Protein AF-A0A2V8Q261-F1 (afdb_monomer_lite)

Foldseek 3Di:
DDDDDDDPPPPDDPDPPDPPVVVVVVVVVVVVCLVVVLVCQLVVDPDPVRSVVSVVVNCVVVLVVQLCVQQVVPDDPAADPCWDDDPSHTDNDDHDPPPD

Sequence (100 aa):
MATSSKKVVKKARPRKSRIDLAQYARLRTILDSLDIGALRYYLDARSAAEREQRFEKLKSALLPIIREIWNGGEGLADCPEGYIDCGGVCVPYQCVGSEF

Secondary structure (DSSP, 8-state):
-----------PPPP-PPP-HHHHHHHHHHHHHHHHHHHHHHHT-SSHHHHHHHHHHHHHHHHHHHHHHHHTTT--SSPPTT-EESSS-EESSPPTT---

Radius of gyration: 23.75 Å; chains: 1; bounding box: 55×30×78 Å

pLDDT: mean 82.17, std 18.52, range [37.44, 98.44]

Structure (mmCIF, N/CA/C/O backbone):
data_AF-A0A2V8Q261-F1
#
_entry.id   AF-A0A2V8Q261-F1
#
loop_
_atom_site.group_PDB
_atom_site.id
_atom_site.type_symbol
_atom_site.label_atom_id
_atom_site.label_alt_id
_atom_site.label_comp_id
_atom_site.label_asym_id
_atom_site.label_entity_id
_atom_site.label_seq_id
_atom_site.pdbx_PDB_ins_code
_atom_site.Cartn_x
_atom_site.Cartn_y
_atom_site.Cartn_z
_atom_site.occupancy
_atom_site.B_iso_or_equiv
_atom_site.auth_seq_id
_atom_site.auth_comp_id
_atom_site.auth_asym_id
_atom_site.auth_atom_id
_atom_site.pdbx_PDB_model_num
ATOM 1 N N . MET A 1 1 ? 42.868 13.502 -59.211 1.00 42.94 1 MET A N 1
ATOM 2 C CA . MET A 1 1 ? 41.515 13.107 -58.762 1.00 42.94 1 MET A CA 1
ATOM 3 C C . MET A 1 1 ? 41.636 11.824 -57.956 1.00 42.94 1 MET A C 1
ATOM 5 O O . MET A 1 1 ? 42.088 10.834 -58.508 1.00 42.94 1 MET A O 1
ATOM 9 N N . ALA A 1 2 ? 41.295 11.845 -56.669 1.00 43.38 2 ALA A N 1
ATOM 10 C CA . ALA A 1 2 ? 41.148 10.640 -55.853 1.00 43.38 2 ALA A CA 1
ATOM 11 C C . ALA A 1 2 ? 40.091 10.927 -54.778 1.00 43.38 2 ALA A C 1
ATOM 13 O O . ALA A 1 2 ? 40.361 11.581 -53.774 1.00 43.38 2 ALA A O 1
ATOM 14 N N . THR A 1 3 ? 38.849 10.520 -55.030 1.00 47.88 3 THR A N 1
ATOM 15 C CA . THR A 1 3 ? 37.737 10.663 -54.084 1.00 47.88 3 THR A CA 1
ATOM 16 C C . THR A 1 3 ? 37.771 9.503 -53.094 1.00 47.88 3 THR A C 1
ATOM 18 O O . THR A 1 3 ? 37.316 8.401 -53.402 1.00 47.88 3 THR A O 1
ATOM 21 N N . SER A 1 4 ? 38.318 9.740 -51.900 1.00 44.19 4 SER A N 1
ATOM 22 C CA . SER A 1 4 ? 38.232 8.781 -50.797 1.00 44.19 4 SER A CA 1
ATOM 23 C C . SER A 1 4 ? 36.825 8.820 -50.197 1.00 44.19 4 SER A C 1
ATOM 25 O O . SER A 1 4 ? 36.367 9.841 -49.677 1.00 44.19 4 SER A O 1
ATOM 27 N N . SER A 1 5 ? 36.115 7.703 -50.338 1.00 50.47 5 SER A N 1
ATOM 28 C CA . SER A 1 5 ? 34.729 7.528 -49.911 1.00 50.47 5 SER A CA 1
ATOM 29 C C . SER A 1 5 ? 34.614 7.588 -48.386 1.00 50.47 5 SER A C 1
ATOM 31 O O . SER A 1 5 ? 35.163 6.747 -47.673 1.00 50.47 5 SER A O 1
ATOM 33 N N . LYS A 1 6 ? 33.861 8.569 -47.870 1.00 52.53 6 LYS A N 1
ATOM 34 C CA . LYS A 1 6 ? 33.503 8.657 -46.447 1.00 52.53 6 LYS A CA 1
ATOM 35 C C . LYS A 1 6 ? 32.662 7.438 -46.056 1.00 52.53 6 LYS A C 1
ATOM 37 O O . LYS A 1 6 ? 31.503 7.313 -46.445 1.00 52.53 6 LYS A O 1
ATOM 42 N N . LYS A 1 7 ? 33.245 6.548 -45.254 1.00 50.59 7 LYS A N 1
ATOM 43 C CA . LYS A 1 7 ? 32.563 5.407 -44.634 1.00 50.59 7 LYS A CA 1
ATOM 44 C C . LYS A 1 7 ? 31.551 5.946 -43.616 1.00 50.59 7 LYS A C 1
ATOM 46 O O . LYS A 1 7 ? 31.928 6.420 -42.548 1.00 50.59 7 LYS A O 1
ATOM 51 N N . VAL A 1 8 ? 30.265 5.922 -43.963 1.00 55.62 8 VAL A N 1
ATOM 52 C CA . VAL A 1 8 ? 29.179 6.325 -43.060 1.00 55.62 8 VAL A CA 1
ATOM 53 C C . VAL A 1 8 ? 29.100 5.310 -41.919 1.00 55.62 8 VAL A C 1
ATOM 55 O O . VAL A 1 8 ? 28.620 4.189 -42.094 1.00 55.62 8 VAL A O 1
ATOM 58 N N . VAL A 1 9 ? 29.584 5.700 -40.739 1.00 56.88 9 VAL A N 1
ATOM 59 C CA . VAL A 1 9 ? 29.358 4.963 -39.493 1.00 56.88 9 VAL A CA 1
ATOM 60 C C . VAL A 1 9 ? 27.872 5.084 -39.167 1.00 56.88 9 VAL A C 1
ATOM 62 O O . VAL A 1 9 ? 27.404 6.120 -38.694 1.00 56.88 9 VAL A O 1
ATOM 65 N N . LYS A 1 10 ? 27.102 4.033 -39.464 1.00 54.84 10 LYS A N 1
ATOM 66 C CA . LYS A 1 10 ? 25.708 3.920 -39.026 1.00 54.84 10 LYS A CA 1
ATOM 67 C C . LYS A 1 10 ? 25.706 3.920 -37.496 1.00 54.84 10 LYS A C 1
ATOM 69 O O . LYS A 1 10 ? 26.063 2.915 -36.888 1.00 54.84 10 LYS A O 1
ATOM 74 N N . LYS A 1 11 ? 25.323 5.044 -36.875 1.00 58.38 11 LYS A N 1
ATOM 75 C CA . LYS A 1 11 ? 25.017 5.107 -35.438 1.00 58.38 11 LYS A CA 1
ATOM 76 C C . LYS A 1 11 ? 23.993 4.011 -35.137 1.00 58.38 11 LYS A C 1
ATOM 78 O O . LYS A 1 11 ? 22.859 4.076 -35.614 1.00 58.38 11 LYS A O 1
ATOM 83 N N . ALA A 1 12 ? 24.410 2.984 -34.402 1.00 60.53 12 ALA A N 1
ATOM 84 C CA . ALA A 1 12 ? 23.507 1.955 -33.917 1.00 60.53 12 ALA A CA 1
ATOM 85 C C . ALA A 1 12 ? 22.445 2.641 -33.050 1.00 60.53 12 ALA A C 1
ATOM 87 O O . ALA A 1 12 ? 22.779 3.341 -32.094 1.00 60.53 12 ALA A O 1
ATOM 88 N N . ARG A 1 13 ? 21.167 2.492 -33.414 1.00 61.09 13 ARG A N 1
ATOM 89 C CA . ARG A 1 13 ? 20.066 2.960 -32.567 1.00 61.09 13 ARG A CA 1
ATOM 90 C C . ARG A 1 13 ? 20.190 2.267 -31.203 1.00 61.09 13 ARG A C 1
ATOM 92 O O . ARG A 1 13 ? 20.435 1.056 -31.196 1.00 61.09 13 ARG A O 1
ATOM 99 N N . PRO A 1 14 ? 20.020 2.980 -30.075 1.00 57.94 14 PRO A N 1
ATOM 100 C CA . PRO A 1 14 ? 19.998 2.338 -28.770 1.00 57.94 14 PRO A CA 1
ATOM 101 C C . PRO A 1 14 ? 18.909 1.265 -28.794 1.00 57.94 14 PRO A C 1
ATOM 103 O O . PRO A 1 14 ? 17.746 1.542 -29.100 1.00 57.94 14 PRO A O 1
ATOM 106 N N . ARG A 1 15 ? 19.301 0.008 -28.558 1.00 61.34 15 ARG A N 1
ATOM 107 C CA . ARG A 1 15 ? 18.339 -1.078 -28.368 1.00 61.34 15 ARG A CA 1
ATOM 108 C C . ARG A 1 15 ? 17.502 -0.679 -27.156 1.00 61.34 15 ARG A C 1
ATOM 110 O O . ARG A 1 15 ? 18.076 -0.521 -26.083 1.00 61.34 15 ARG A O 1
ATOM 117 N N . LYS A 1 16 ? 16.183 -0.499 -27.325 1.00 61.28 16 LYS A N 1
ATOM 118 C CA . LYS A 1 16 ? 15.248 -0.429 -26.191 1.00 61.28 16 LYS A CA 1
ATOM 119 C C . LYS A 1 16 ? 15.630 -1.568 -25.246 1.00 61.28 16 LYS A C 1
ATOM 121 O O . LYS A 1 16 ? 15.641 -2.721 -25.689 1.00 61.28 16 LYS A O 1
ATOM 126 N N . SER A 1 17 ? 16.029 -1.243 -24.017 1.00 67.25 17 SER A N 1
ATOM 127 C CA . SER A 1 17 ? 16.307 -2.264 -23.014 1.00 67.25 17 SER A CA 1
ATOM 128 C C . SER A 1 17 ? 15.049 -3.119 -22.908 1.00 67.25 17 SER A C 1
ATOM 130 O O . SER A 1 17 ? 13.941 -2.614 -22.722 1.00 67.25 17 SER A O 1
ATOM 132 N N . ARG A 1 18 ? 15.189 -4.420 -23.169 1.00 81.25 18 ARG A N 1
ATOM 133 C CA . ARG A 1 18 ? 14.082 -5.344 -22.940 1.00 81.25 18 ARG A CA 1
ATOM 134 C C . ARG A 1 18 ? 13.841 -5.363 -21.437 1.00 81.25 18 ARG A C 1
ATOM 136 O O . ARG A 1 18 ? 14.798 -5.507 -20.681 1.00 81.25 18 ARG A O 1
ATOM 143 N N . ILE A 1 19 ? 12.585 -5.197 -21.035 1.00 86.00 19 ILE A N 1
ATOM 144 C CA . ILE A 1 19 ? 12.162 -5.380 -19.647 1.00 86.00 19 ILE A CA 1
ATOM 145 C C . ILE A 1 19 ? 12.623 -6.771 -19.204 1.00 86.00 19 ILE A C 1
ATOM 147 O O . ILE A 1 19 ? 12.357 -7.762 -19.888 1.00 86.00 19 ILE A O 1
ATOM 151 N N . ASP A 1 20 ? 13.329 -6.837 -18.079 1.00 92.50 20 ASP A N 1
ATOM 152 C CA . A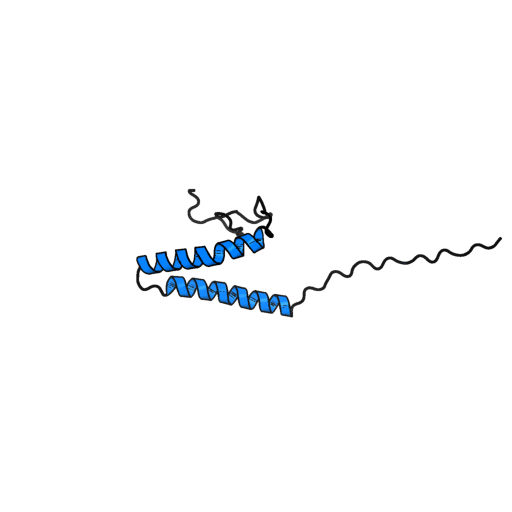SP A 1 20 ? 13.691 -8.103 -17.457 1.00 92.50 20 ASP A CA 1
ATOM 153 C C . ASP A 1 20 ? 12.449 -8.670 -16.755 1.00 92.50 20 ASP A C 1
ATOM 155 O O . ASP A 1 20 ? 12.046 -8.215 -15.683 1.00 92.50 20 ASP A O 1
ATOM 159 N N . LEU A 1 21 ? 11.825 -9.667 -17.388 1.00 93.62 21 LEU A N 1
ATOM 160 C CA . LEU A 1 21 ? 10.606 -10.298 -16.880 1.00 93.62 21 LEU A CA 1
ATOM 161 C C . LEU A 1 21 ? 10.819 -10.985 -15.524 1.00 93.62 21 LEU A C 1
ATOM 163 O O . LEU A 1 21 ? 9.885 -11.050 -14.730 1.00 93.62 21 LEU A O 1
ATOM 167 N N . ALA A 1 22 ? 12.030 -11.464 -15.225 1.00 95.31 22 ALA A N 1
ATOM 168 C CA . ALA A 1 22 ? 12.324 -12.095 -13.943 1.00 95.31 22 ALA A CA 1
ATOM 169 C C . ALA A 1 22 ? 12.452 -11.054 -12.823 1.00 95.31 22 ALA A C 1
ATOM 171 O O . ALA A 1 22 ? 12.010 -11.294 -11.700 1.00 95.31 22 ALA A O 1
ATOM 172 N N . GLN A 1 23 ? 13.040 -9.886 -13.104 1.00 95.19 23 GLN A N 1
ATOM 173 C CA . GLN A 1 23 ? 13.025 -8.762 -12.158 1.00 95.19 23 GLN A CA 1
ATOM 174 C C . GLN A 1 23 ? 11.606 -8.252 -11.917 1.00 95.19 23 GLN A C 1
ATOM 176 O O . GLN A 1 23 ? 11.216 -8.088 -10.764 1.00 95.19 23 GLN A O 1
ATOM 181 N N . TYR A 1 24 ? 10.819 -8.081 -12.982 1.00 95.12 24 TYR A N 1
ATOM 182 C CA . TYR A 1 24 ? 9.420 -7.675 -12.874 1.00 95.12 24 TYR A CA 1
ATOM 183 C C . TYR A 1 24 ? 8.602 -8.648 -12.016 1.00 95.12 24 TYR A C 1
ATOM 185 O O . TYR A 1 24 ? 7.928 -8.222 -11.082 1.00 95.12 24 TYR A O 1
ATOM 193 N N . ALA A 1 25 ? 8.705 -9.954 -12.285 1.00 96.75 25 ALA A N 1
ATOM 194 C CA . ALA A 1 25 ? 7.993 -10.971 -11.517 1.00 96.75 25 ALA A CA 1
ATOM 195 C C . ALA A 1 25 ? 8.376 -10.934 -10.030 1.00 96.75 25 ALA A C 1
ATOM 197 O O . ALA A 1 25 ? 7.498 -10.958 -9.175 1.00 96.75 25 ALA A O 1
ATOM 198 N N . ARG A 1 26 ? 9.671 -10.799 -9.709 1.00 97.94 26 ARG A N 1
ATOM 199 C CA . ARG A 1 26 ? 10.136 -10.681 -8.317 1.00 97.94 26 ARG A CA 1
ATOM 200 C C . ARG A 1 26 ? 9.602 -9.434 -7.624 1.00 97.94 26 ARG A C 1
ATOM 202 O O . ARG A 1 26 ? 9.140 -9.532 -6.491 1.00 97.94 26 ARG A O 1
ATOM 209 N N . LEU A 1 27 ? 9.648 -8.284 -8.296 1.00 96.31 27 LEU A N 1
ATOM 210 C CA . LEU A 1 27 ? 9.081 -7.049 -7.761 1.00 96.31 27 LEU A CA 1
ATOM 211 C C . LEU A 1 27 ? 7.586 -7.222 -7.481 1.00 96.31 27 LEU A C 1
ATOM 213 O O . LEU A 1 27 ? 7.120 -6.854 -6.407 1.00 96.31 27 LEU A O 1
ATOM 217 N N . ARG A 1 28 ? 6.847 -7.840 -8.408 1.00 97.50 28 ARG A N 1
ATOM 218 C CA . ARG A 1 28 ? 5.422 -8.107 -8.228 1.00 97.50 28 ARG A CA 1
ATOM 219 C C . ARG A 1 28 ? 5.155 -8.992 -7.012 1.00 97.50 28 ARG A C 1
ATOM 221 O O . ARG A 1 28 ? 4.329 -8.623 -6.190 1.00 97.50 28 ARG A O 1
ATOM 228 N N . THR A 1 29 ? 5.908 -10.077 -6.842 1.00 97.88 29 THR A N 1
ATOM 229 C CA . THR A 1 29 ? 5.792 -10.953 -5.666 1.00 97.88 29 THR A CA 1
ATOM 230 C C . THR A 1 29 ? 6.021 -10.201 -4.352 1.00 97.88 29 THR A C 1
ATOM 232 O O . THR A 1 29 ? 5.304 -10.430 -3.381 1.00 97.88 29 THR A O 1
ATOM 235 N N . I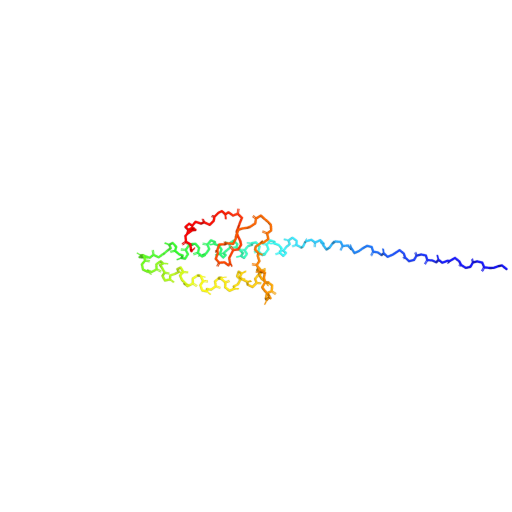LE A 1 30 ? 7.006 -9.297 -4.308 1.00 98.06 30 ILE A N 1
ATOM 236 C CA . ILE A 1 30 ? 7.280 -8.476 -3.118 1.00 98.06 30 ILE A CA 1
ATOM 237 C C . ILE A 1 30 ? 6.091 -7.555 -2.821 1.00 98.06 30 ILE A C 1
ATOM 239 O O . ILE A 1 30 ? 5.640 -7.499 -1.678 1.00 98.06 30 ILE A O 1
ATOM 243 N N . LEU A 1 31 ? 5.568 -6.866 -3.839 1.00 97.50 31 LEU A N 1
ATOM 244 C CA . LEU A 1 31 ? 4.429 -5.957 -3.690 1.00 97.50 31 LEU A CA 1
ATOM 245 C C . LEU A 1 31 ? 3.153 -6.698 -3.273 1.00 97.50 31 LEU A C 1
ATOM 247 O O . LEU A 1 31 ? 2.465 -6.241 -2.367 1.00 97.50 31 LEU A O 1
ATOM 251 N N . ASP A 1 32 ? 2.878 -7.863 -3.863 1.00 97.94 32 ASP A N 1
ATOM 252 C CA . ASP A 1 32 ? 1.721 -8.690 -3.503 1.00 97.94 32 ASP A CA 1
ATOM 253 C C . ASP A 1 32 ? 1.817 -9.168 -2.042 1.00 97.94 32 ASP A C 1
ATOM 255 O O . ASP A 1 32 ? 0.835 -9.131 -1.299 1.00 97.94 32 ASP A O 1
ATOM 259 N N . SER A 1 33 ? 3.012 -9.574 -1.592 1.00 98.00 33 SER A N 1
ATOM 260 C CA . SER A 1 33 ? 3.232 -9.959 -0.194 1.00 98.00 33 SER A CA 1
ATOM 261 C C . SER A 1 33 ? 3.078 -8.779 0.766 1.00 98.00 33 SER A C 1
ATOM 263 O O . SER A 1 33 ? 2.589 -8.972 1.880 1.00 98.00 33 SER A O 1
ATOM 265 N N . LEU A 1 34 ? 3.527 -7.585 0.369 1.00 97.62 34 LEU A N 1
ATOM 266 C CA . LEU A 1 34 ? 3.400 -6.374 1.173 1.00 97.62 34 LEU A CA 1
ATOM 267 C C . LEU A 1 34 ? 1.930 -5.986 1.345 1.00 97.62 34 LEU A C 1
ATOM 269 O O . LEU A 1 34 ? 1.501 -5.753 2.471 1.00 97.62 34 LEU A O 1
ATOM 273 N N . ASP A 1 35 ? 1.171 -5.971 0.250 1.00 96.69 35 ASP A N 1
ATOM 274 C CA . ASP A 1 35 ? -0.248 -5.615 0.231 1.00 96.69 35 ASP A CA 1
ATOM 275 C C . ASP A 1 35 ? -1.077 -6.587 1.087 1.00 96.69 35 ASP A C 1
ATOM 277 O O . ASP A 1 35 ? -1.644 -6.215 2.118 1.00 96.69 35 ASP A O 1
ATOM 281 N N . ILE A 1 36 ? -1.037 -7.882 0.751 1.00 98.00 36 ILE A N 1
ATOM 282 C CA . ILE A 1 36 ? -1.806 -8.911 1.465 1.00 98.00 36 ILE A CA 1
ATOM 283 C C . ILE A 1 36 ? -1.378 -8.993 2.938 1.00 98.00 36 ILE A C 1
ATOM 285 O O . ILE A 1 36 ? -2.221 -9.133 3.829 1.00 98.00 36 ILE A O 1
ATOM 289 N N . GLY A 1 37 ? -0.074 -8.891 3.216 1.00 98.25 37 GLY A N 1
ATOM 290 C CA . GLY A 1 37 ? 0.466 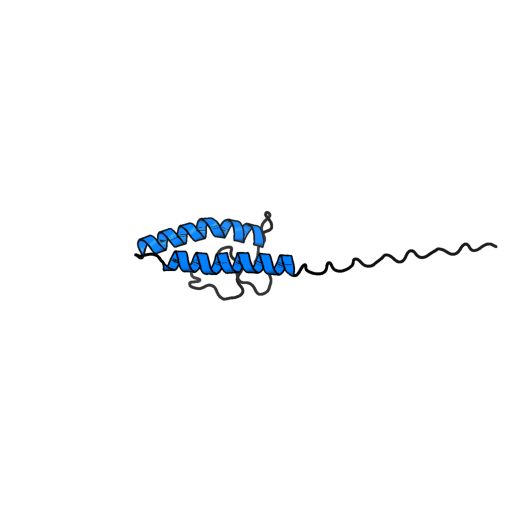-8.925 4.572 1.00 98.25 37 GLY A CA 1
ATOM 291 C C . GLY A 1 37 ? 0.035 -7.726 5.418 1.00 98.25 37 GLY A C 1
ATOM 292 O O . GLY A 1 37 ? -0.361 -7.910 6.571 1.00 98.25 37 GLY A O 1
ATOM 293 N N . ALA A 1 38 ? 0.064 -6.514 4.856 1.00 98.25 38 ALA A N 1
ATOM 294 C CA . ALA A 1 38 ? -0.363 -5.296 5.540 1.00 98.25 38 ALA A CA 1
ATOM 295 C C . ALA A 1 38 ? -1.862 -5.327 5.861 1.00 98.25 38 ALA A C 1
ATOM 297 O O . ALA A 1 38 ? -2.252 -5.068 7.003 1.00 98.25 38 ALA A O 1
ATOM 298 N N . LEU A 1 39 ? -2.694 -5.718 4.891 1.00 98.19 39 LEU A N 1
ATOM 299 C CA . LEU A 1 39 ? -4.138 -5.849 5.084 1.00 98.19 39 LEU A CA 1
ATOM 300 C C . LEU A 1 39 ? -4.464 -6.889 6.154 1.00 98.19 39 LEU A C 1
ATOM 302 O O . LEU A 1 39 ? -5.233 -6.611 7.074 1.00 98.19 39 LEU A O 1
ATOM 306 N N . ARG A 1 40 ? -3.829 -8.064 6.091 1.00 98.44 40 ARG A N 1
ATOM 307 C CA . ARG A 1 40 ? -4.001 -9.100 7.111 1.00 98.44 40 ARG A CA 1
ATOM 308 C C . ARG A 1 40 ? -3.579 -8.603 8.491 1.00 98.44 40 ARG A C 1
ATOM 310 O O . ARG A 1 40 ? -4.320 -8.776 9.451 1.00 98.44 40 ARG A O 1
ATOM 317 N N . TYR A 1 41 ? -2.422 -7.951 8.597 1.00 98.31 41 TYR A N 1
ATOM 318 C CA . TYR A 1 41 ? -1.953 -7.395 9.863 1.00 98.31 41 TYR A CA 1
ATOM 319 C C . TYR A 1 41 ? -2.938 -6.371 10.440 1.00 98.31 41 TYR A C 1
ATOM 321 O O . TYR A 1 41 ? -3.213 -6.412 11.634 1.00 98.31 41 TYR A O 1
ATOM 329 N N . TYR A 1 42 ? -3.514 -5.483 9.630 1.00 98.44 42 TYR A N 1
ATOM 330 C CA . TYR A 1 42 ? -4.536 -4.537 10.090 1.00 98.44 42 TYR A CA 1
ATOM 331 C C . TYR A 1 42 ? -5.824 -5.244 10.555 1.00 98.44 42 TYR A C 1
ATOM 333 O O . TYR A 1 42 ? -6.361 -4.930 11.621 1.00 98.44 42 TYR A O 1
ATOM 341 N N . LEU A 1 43 ? -6.298 -6.227 9.785 1.00 98.00 43 LEU A N 1
ATOM 342 C CA . LEU A 1 43 ? -7.553 -6.938 10.045 1.00 98.00 43 LEU A CA 1
ATOM 343 C C . LEU A 1 43 ? -7.466 -7.931 11.216 1.00 98.00 43 LEU A C 1
ATOM 345 O O . LEU A 1 43 ? -8.458 -8.111 11.918 1.00 98.00 43 LEU A O 1
ATOM 349 N N . ASP A 1 44 ? -6.289 -8.500 11.491 1.00 98.06 44 ASP A N 1
ATOM 350 C CA . ASP A 1 44 ? -6.045 -9.445 12.596 1.00 98.06 44 ASP A CA 1
ATOM 351 C C . ASP A 1 44 ? -6.043 -8.765 13.994 1.00 98.06 44 ASP A C 1
ATOM 353 O O . ASP A 1 44 ? -5.683 -9.390 14.998 1.00 98.06 44 ASP A O 1
ATOM 357 N N . ALA A 1 45 ? -6.375 -7.473 14.092 1.00 97.44 45 ALA A N 1
ATOM 358 C CA . ALA A 1 45 ? -6.496 -6.752 15.362 1.00 97.44 45 ALA A CA 1
ATOM 359 C C . ALA A 1 45 ? -7.751 -7.178 16.148 1.00 97.44 45 ALA A C 1
ATOM 361 O O . ALA A 1 45 ? -8.846 -7.275 15.593 1.00 97.44 45 ALA A O 1
ATOM 362 N N . ARG A 1 46 ? -7.617 -7.365 17.467 1.00 97.31 46 ARG A N 1
ATOM 363 C CA . ARG A 1 46 ? -8.696 -7.841 18.355 1.00 97.31 46 ARG A CA 1
ATOM 364 C C . ARG A 1 46 ? -9.621 -6.732 18.853 1.00 97.31 46 ARG A C 1
ATOM 366 O O . ARG A 1 46 ? -10.678 -7.021 19.403 1.00 97.31 46 ARG A O 1
ATOM 373 N N . SER A 1 47 ? -9.229 -5.470 18.692 1.00 98.25 47 SER A N 1
ATOM 374 C CA . SER A 1 47 ? -10.016 -4.306 19.109 1.00 98.25 47 SER A CA 1
ATOM 375 C C . SER A 1 47 ? -9.839 -3.131 18.149 1.00 98.25 47 SER A C 1
ATOM 377 O O . SER A 1 47 ? -8.880 -3.090 17.377 1.00 98.25 47 SER A O 1
ATOM 379 N N . ALA A 1 48 ? -10.744 -2.151 18.217 1.00 97.62 48 ALA A N 1
ATOM 380 C CA . ALA A 1 48 ? -10.636 -0.919 17.434 1.00 97.62 48 ALA A CA 1
ATOM 381 C C . ALA A 1 48 ? -9.374 -0.112 17.790 1.00 97.62 48 ALA A C 1
ATOM 383 O O . ALA A 1 48 ? -8.682 0.359 16.896 1.00 97.62 48 ALA A O 1
ATOM 384 N N . ALA A 1 49 ? -9.028 -0.026 19.080 1.00 98.00 49 ALA A N 1
ATOM 385 C CA . ALA A 1 49 ? -7.826 0.675 19.531 1.00 98.00 49 ALA A CA 1
ATOM 386 C C . ALA A 1 49 ? -6.540 0.016 19.007 1.00 98.00 49 ALA A C 1
ATOM 388 O O . ALA A 1 49 ? -5.630 0.699 18.546 1.00 98.00 49 ALA A O 1
ATOM 389 N N . GLU A 1 50 ? -6.472 -1.318 19.027 1.00 98.31 50 GLU A N 1
ATOM 390 C CA . GLU A 1 50 ? -5.340 -2.042 18.443 1.00 98.31 50 GLU A CA 1
ATOM 391 C C . GLU A 1 50 ? -5.275 -1.842 16.925 1.00 98.31 50 GLU A C 1
ATOM 393 O O . GLU A 1 50 ? -4.198 -1.638 16.372 1.00 98.31 50 GLU A O 1
ATOM 398 N N . ARG A 1 51 ? -6.424 -1.871 16.246 1.00 98.31 51 ARG A N 1
ATOM 399 C CA . ARG A 1 51 ? -6.509 -1.659 14.800 1.00 98.31 51 ARG A CA 1
ATOM 400 C C . ARG A 1 51 ? -5.977 -0.282 14.397 1.00 98.31 51 ARG A C 1
ATOM 402 O O . ARG A 1 51 ? -5.208 -0.198 13.444 1.00 98.31 51 ARG A O 1
ATOM 409 N N . GLU A 1 52 ? -6.319 0.754 15.157 1.00 98.12 52 GLU A N 1
ATOM 410 C CA . GLU A 1 52 ? -5.803 2.114 14.973 1.00 98.12 52 GLU A CA 1
ATOM 411 C C . GLU A 1 52 ? -4.277 2.171 15.149 1.00 98.12 52 GLU A C 1
ATOM 413 O O . GLU A 1 52 ? -3.557 2.671 14.289 1.00 98.12 52 GLU A O 1
ATOM 418 N N . GLN A 1 53 ? -3.746 1.557 16.212 1.00 98.38 53 GLN A N 1
ATOM 419 C CA . GLN A 1 53 ? -2.294 1.473 16.421 1.00 98.38 53 GLN A CA 1
ATOM 420 C C . GLN A 1 53 ? -1.584 0.741 15.275 1.00 98.38 53 GLN A C 1
ATOM 422 O O . GLN A 1 53 ? -0.500 1.140 14.843 1.00 98.38 53 GLN A O 1
ATOM 427 N N . ARG A 1 54 ? -2.180 -0.346 14.766 1.00 98.44 54 ARG A N 1
ATOM 428 C CA . ARG A 1 54 ? -1.641 -1.090 13.621 1.00 98.44 54 ARG A CA 1
ATOM 429 C C . ARG A 1 54 ? -1.688 -0.259 12.339 1.00 98.44 54 ARG A C 1
ATOM 431 O O . ARG A 1 54 ? -0.724 -0.318 11.578 1.00 98.44 54 ARG A O 1
ATOM 438 N N . PHE A 1 55 ? -2.747 0.521 12.124 1.00 97.81 55 PHE A N 1
ATOM 439 C CA . PHE A 1 55 ? -2.846 1.458 11.006 1.00 97.81 55 PHE A CA 1
ATOM 440 C C . PHE A 1 55 ? -1.741 2.508 11.048 1.00 97.81 55 PHE A C 1
ATOM 442 O O . PHE A 1 55 ? -0.978 2.611 10.091 1.00 97.81 55 PHE A O 1
ATOM 449 N N . GLU A 1 56 ? -1.579 3.215 12.167 1.00 97.81 56 GLU A N 1
ATOM 450 C CA . GLU A 1 56 ? -0.539 4.240 12.294 1.00 97.81 56 GLU A CA 1
ATOM 451 C C . GLU A 1 56 ? 0.870 3.649 12.143 1.00 97.81 56 GLU A C 1
ATOM 453 O O . GLU A 1 56 ? 1.733 4.247 11.498 1.00 97.81 56 GLU A O 1
ATOM 458 N N . LYS A 1 57 ? 1.098 2.420 12.626 1.00 97.75 57 LYS A N 1
ATOM 459 C CA . LYS A 1 57 ? 2.357 1.698 12.389 1.00 97.75 57 LYS A CA 1
ATOM 460 C C . LYS A 1 57 ? 2.603 1.424 10.902 1.00 97.75 57 LYS A C 1
ATOM 462 O O . LYS A 1 57 ? 3.709 1.666 10.420 1.00 97.75 57 LYS A O 1
ATOM 467 N N . LEU A 1 58 ? 1.606 0.907 10.180 1.00 97.56 58 LEU A N 1
ATOM 468 C CA . LEU A 1 58 ? 1.718 0.652 8.739 1.00 97.56 58 LEU A CA 1
ATOM 469 C C . LEU A 1 58 ? 1.946 1.958 7.975 1.00 97.56 58 LEU A C 1
ATOM 471 O O . LEU A 1 58 ? 2.868 2.048 7.173 1.00 97.56 58 LEU A O 1
ATOM 475 N N . LYS A 1 59 ? 1.162 2.993 8.273 1.00 94.94 59 LYS A N 1
ATOM 476 C CA . LYS A 1 59 ? 1.277 4.323 7.674 1.00 94.94 59 LYS A CA 1
ATOM 477 C C . LYS A 1 59 ? 2.671 4.922 7.879 1.00 94.94 59 LYS A C 1
ATOM 479 O O . LYS A 1 59 ? 3.287 5.362 6.911 1.00 94.94 59 LYS A O 1
ATOM 484 N N . SER A 1 60 ? 3.201 4.880 9.103 1.00 95.12 60 SER A N 1
ATOM 485 C CA . SER A 1 60 ? 4.545 5.376 9.428 1.00 95.12 60 SER A CA 1
ATOM 486 C C . SER A 1 60 ? 5.657 4.622 8.689 1.00 95.12 60 SER A C 1
ATOM 488 O O . SER A 1 60 ? 6.646 5.242 8.305 1.00 95.12 60 SER A O 1
ATOM 490 N N . ALA A 1 61 ? 5.493 3.317 8.453 1.00 95.50 61 ALA A N 1
ATOM 491 C CA . ALA A 1 61 ? 6.474 2.507 7.734 1.00 95.50 61 ALA A CA 1
ATOM 492 C C . ALA A 1 61 ? 6.383 2.657 6.205 1.00 95.50 61 ALA A C 1
ATOM 494 O O . ALA A 1 61 ? 7.407 2.683 5.526 1.00 95.50 61 ALA A O 1
ATOM 495 N N . LEU A 1 62 ? 5.169 2.740 5.654 1.00 94.12 62 LEU A N 1
ATOM 496 C CA . LEU A 1 62 ? 4.927 2.658 4.211 1.00 94.12 62 LEU A CA 1
ATOM 497 C C . LEU A 1 62 ? 4.959 4.016 3.512 1.00 94.12 62 LEU A C 1
ATOM 499 O O . LEU A 1 62 ? 5.489 4.103 2.407 1.00 94.12 62 LEU A O 1
ATOM 503 N N . LEU A 1 63 ? 4.433 5.080 4.131 1.00 90.44 63 LEU A N 1
ATOM 504 C CA . LEU A 1 63 ? 4.402 6.401 3.493 1.00 90.44 63 LEU A CA 1
ATOM 505 C C . LEU A 1 63 ? 5.789 6.918 3.083 1.00 90.44 63 LEU A C 1
ATOM 507 O O . LEU A 1 63 ? 5.887 7.454 1.981 1.00 90.44 63 LEU A O 1
ATOM 511 N N . PRO A 1 64 ? 6.864 6.764 3.882 1.00 89.69 64 PRO A N 1
ATOM 512 C CA . PRO A 1 64 ? 8.197 7.182 3.453 1.00 89.69 64 PRO A CA 1
ATOM 513 C C . PRO A 1 64 ? 8.656 6.464 2.180 1.00 89.69 64 PRO A C 1
ATOM 515 O O . PRO A 1 64 ? 9.122 7.118 1.254 1.00 89.69 64 PRO A O 1
ATOM 518 N N . ILE A 1 65 ? 8.440 5.146 2.099 1.00 91.44 65 ILE A N 1
ATOM 519 C CA . ILE A 1 65 ? 8.803 4.322 0.935 1.00 91.44 65 ILE A CA 1
ATOM 520 C C . ILE A 1 65 ? 7.999 4.754 -0.296 1.00 91.44 65 ILE A C 1
ATOM 522 O O . ILE A 1 65 ? 8.555 4.947 -1.373 1.00 91.44 65 ILE A O 1
ATOM 526 N N . ILE A 1 66 ? 6.685 4.935 -0.138 1.00 89.88 66 ILE A N 1
ATOM 527 C CA . ILE A 1 66 ? 5.792 5.386 -1.213 1.00 89.88 66 ILE A CA 1
ATOM 528 C C . ILE A 1 66 ? 6.244 6.750 -1.739 1.00 89.88 66 ILE A C 1
ATOM 530 O O . ILE A 1 66 ? 6.366 6.930 -2.949 1.00 89.88 66 ILE A O 1
ATOM 534 N N . ARG A 1 67 ? 6.524 7.696 -0.837 1.00 85.12 67 ARG A N 1
ATOM 535 C CA . ARG A 1 67 ? 6.998 9.035 -1.196 1.00 85.12 67 ARG A CA 1
ATOM 536 C C . ARG A 1 67 ? 8.340 8.979 -1.900 1.00 85.12 67 ARG A C 1
ATOM 538 O O . ARG A 1 67 ? 8.512 9.687 -2.876 1.00 85.12 67 ARG A O 1
ATOM 545 N N . GLU A 1 68 ? 9.273 8.149 -1.452 1.00 86.75 68 GLU A N 1
ATOM 546 C CA . GLU A 1 68 ? 10.569 7.995 -2.116 1.00 86.75 68 GLU A CA 1
ATOM 547 C C . GLU A 1 68 ? 10.416 7.466 -3.550 1.00 86.75 68 GLU A C 1
ATOM 549 O O . GLU A 1 68 ? 11.007 8.025 -4.473 1.00 86.75 68 GLU A O 1
ATOM 554 N N . ILE A 1 69 ? 9.568 6.449 -3.751 1.00 87.75 69 ILE A N 1
ATOM 555 C CA . ILE A 1 69 ? 9.301 5.856 -5.070 1.00 87.75 69 ILE A CA 1
ATOM 556 C C . ILE A 1 69 ? 8.642 6.864 -6.013 1.00 87.75 69 ILE A C 1
ATOM 558 O O . ILE A 1 69 ? 9.061 6.981 -7.164 1.00 87.75 69 ILE A O 1
ATOM 562 N N . TRP A 1 70 ? 7.613 7.578 -5.545 1.00 83.50 70 TRP A N 1
ATOM 563 C CA . TRP A 1 70 ? 6.907 8.548 -6.379 1.00 83.50 70 TRP A CA 1
ATOM 564 C C . TRP A 1 70 ? 7.719 9.814 -6.591 1.00 83.50 70 TRP A C 1
ATOM 566 O O . TRP A 1 70 ? 7.774 10.280 -7.711 1.00 83.50 70 TRP A O 1
ATOM 576 N N . ASN A 1 71 ? 8.392 10.345 -5.574 1.00 76.12 71 ASN A N 1
ATOM 577 C CA . ASN A 1 71 ? 9.029 11.660 -5.640 1.00 76.12 71 ASN A CA 1
ATOM 578 C C . ASN A 1 71 ? 10.512 11.619 -6.018 1.00 76.12 71 ASN A C 1
ATOM 580 O O . ASN A 1 71 ? 11.159 12.664 -6.015 1.00 76.12 71 ASN A O 1
ATOM 584 N N . GLY A 1 72 ? 11.069 10.437 -6.302 1.00 64.25 72 GLY A N 1
ATOM 585 C CA . GLY A 1 72 ? 12.454 10.268 -6.755 1.00 64.25 72 GLY A CA 1
ATOM 586 C C . GLY A 1 72 ? 13.507 10.876 -5.821 1.00 64.25 72 GLY A C 1
ATOM 587 O O . GLY A 1 72 ? 14.593 11.216 -6.276 1.00 64.25 72 GLY A O 1
ATOM 588 N N . GLY A 1 73 ? 13.177 11.076 -4.541 1.00 54.06 73 GLY A N 1
ATOM 589 C CA . GLY A 1 73 ? 14.020 11.778 -3.570 1.00 54.06 73 GLY A CA 1
ATOM 590 C C . GLY A 1 73 ? 14.035 13.315 -3.665 1.00 54.06 73 GLY A C 1
ATOM 591 O O . GLY A 1 73 ? 14.495 13.942 -2.716 1.00 54.06 73 GLY A O 1
ATOM 592 N N . GLU A 1 74 ? 13.497 13.935 -4.725 1.00 52.53 74 GLU A N 1
ATOM 593 C CA . GLU A 1 74 ? 13.534 15.400 -4.944 1.00 52.53 74 GLU A CA 1
ATOM 594 C C . GLU A 1 74 ? 12.156 16.073 -5.113 1.00 52.53 74 GLU A C 1
ATOM 596 O O . GLU A 1 74 ? 12.079 17.264 -5.401 1.00 52.53 74 GLU A O 1
ATOM 601 N N . GLY A 1 75 ? 11.058 15.355 -4.857 1.00 49.47 75 GLY A N 1
ATOM 602 C CA . GLY A 1 75 ? 9.707 15.927 -4.866 1.00 49.47 75 GLY A CA 1
ATOM 603 C C . GLY A 1 75 ? 9.073 15.902 -6.256 1.00 49.47 75 GLY A C 1
ATOM 604 O O . GLY A 1 75 ? 9.337 16.778 -7.074 1.00 49.47 75 GLY A O 1
ATOM 605 N N . LEU A 1 76 ? 8.168 14.953 -6.518 1.00 54.91 76 LEU A N 1
ATOM 606 C CA . LEU A 1 76 ? 7.143 15.188 -7.530 1.00 54.91 76 LEU A CA 1
ATOM 607 C C . LEU A 1 76 ? 6.099 16.100 -6.885 1.00 54.91 76 LEU A C 1
ATOM 609 O O . LEU A 1 76 ? 5.543 15.775 -5.838 1.00 54.91 76 LEU A O 1
ATOM 613 N N . AL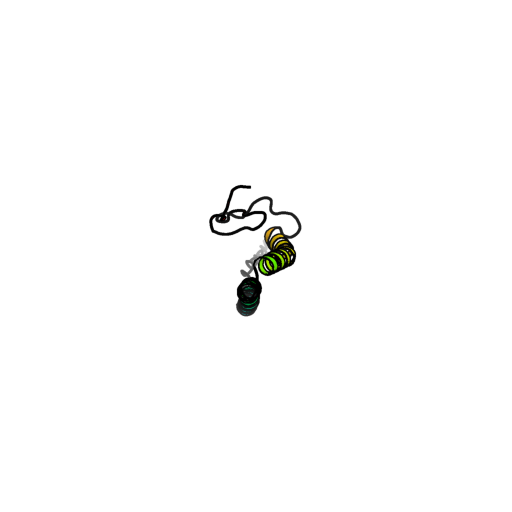A A 1 77 ? 5.915 17.281 -7.475 1.00 61.91 77 ALA A N 1
ATOM 614 C CA . ALA A 1 77 ? 4.944 18.262 -7.000 1.00 61.91 77 ALA A CA 1
ATOM 615 C C . ALA A 1 77 ? 3.501 17.774 -7.203 1.00 61.91 77 ALA A C 1
ATOM 617 O O . ALA A 1 77 ? 2.641 18.112 -6.400 1.00 61.91 77 ALA A O 1
ATOM 618 N N . ASP A 1 78 ? 3.273 16.939 -8.226 1.00 76.75 78 ASP A N 1
ATOM 619 C CA . ASP A 1 78 ? 1.954 16.468 -8.640 1.00 76.75 78 ASP A CA 1
ATOM 620 C C . ASP A 1 78 ? 1.980 14.983 -9.018 1.00 76.75 78 ASP A C 1
ATOM 622 O O . ASP A 1 78 ? 2.968 14.469 -9.556 1.00 76.75 78 ASP A O 1
ATOM 626 N N . CYS A 1 79 ? 0.867 14.288 -8.784 1.00 86.12 79 CYS A N 1
ATOM 627 C CA . CYS A 1 79 ? 0.698 12.924 -9.266 1.00 86.12 79 CYS A CA 1
ATOM 628 C C . CYS A 1 79 ? 0.684 12.868 -10.803 1.00 86.12 79 CYS A C 1
ATOM 630 O O . CYS A 1 79 ? 0.138 13.771 -11.442 1.00 86.12 79 CYS A O 1
ATOM 632 N N . PRO A 1 80 ? 1.247 11.813 -11.426 1.00 87.31 80 PRO A N 1
ATOM 633 C CA . PRO A 1 80 ? 1.224 11.679 -12.880 1.00 87.31 80 PRO A CA 1
ATOM 634 C C . PRO A 1 80 ? -0.191 11.642 -13.458 1.00 87.31 80 PRO A C 1
ATOM 636 O O . PRO A 1 80 ? -1.155 11.300 -12.773 1.00 87.31 80 PRO A O 1
ATOM 639 N N . GLU A 1 81 ? -0.304 11.927 -14.756 1.00 88.12 81 GLU A N 1
ATOM 640 C CA . GLU A 1 81 ? -1.579 11.874 -15.473 1.00 88.12 81 GLU A CA 1
ATOM 641 C C . GLU A 1 81 ? -2.304 10.533 -15.248 1.00 88.12 81 GLU A C 1
ATOM 643 O O . GLU A 1 81 ? -1.714 9.456 -15.366 1.00 88.12 81 GLU A O 1
ATOM 648 N N . GLY A 1 82 ? -3.595 10.610 -14.911 1.00 89.25 82 GLY A N 1
ATOM 649 C CA . GLY A 1 82 ? -4.429 9.449 -14.582 1.00 89.25 82 GLY A CA 1
ATOM 650 C C . GLY A 1 82 ? -4.389 9.017 -13.112 1.00 89.25 82 GLY A C 1
ATOM 651 O O . GLY A 1 82 ? -5.104 8.085 -12.745 1.00 89.25 82 GLY A O 1
ATOM 652 N N . TYR A 1 83 ? -3.602 9.694 -12.272 1.00 91.00 83 TYR A N 1
ATOM 653 C CA . TYR A 1 83 ? -3.549 9.478 -10.829 1.00 91.00 83 TYR A CA 1
ATOM 654 C C . TYR A 1 83 ? -4.068 10.702 -10.069 1.00 91.00 83 TYR A C 1
ATOM 656 O O . TYR A 1 83 ? -3.986 11.835 -10.537 1.00 91.00 83 TYR A O 1
ATOM 664 N N . ILE A 1 84 ? -4.602 10.456 -8.877 1.00 89.50 84 ILE A N 1
ATOM 665 C CA . ILE A 1 84 ? -5.117 11.459 -7.946 1.00 89.50 84 ILE A CA 1
ATOM 666 C C . ILE A 1 84 ? -4.227 11.433 -6.700 1.00 89.50 84 ILE A C 1
ATOM 668 O O . ILE A 1 84 ? -3.870 10.350 -6.227 1.00 89.50 84 ILE A O 1
ATOM 672 N N . ASP A 1 85 ? -3.866 12.610 -6.181 1.00 87.56 85 ASP A N 1
ATOM 673 C CA . ASP A 1 85 ? -3.151 12.723 -4.909 1.00 87.56 85 ASP A CA 1
ATOM 674 C C . ASP A 1 85 ? -4.112 12.540 -3.728 1.00 87.56 85 ASP A C 1
ATOM 676 O O . ASP A 1 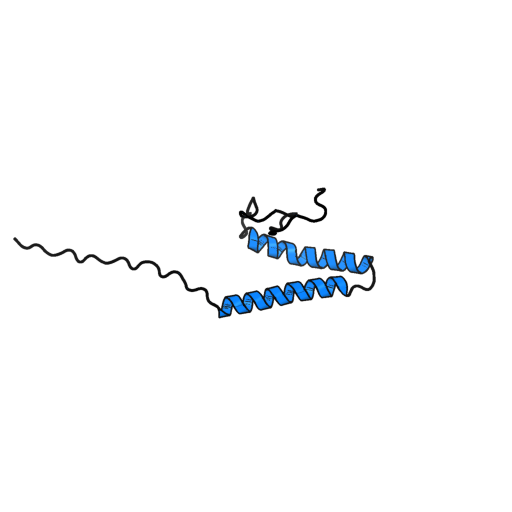85 ? -4.971 13.382 -3.466 1.00 87.56 85 ASP A O 1
ATOM 680 N N . CYS A 1 86 ? -3.945 11.439 -2.997 1.00 86.50 86 CYS A N 1
ATOM 681 C CA . CYS A 1 86 ? -4.660 11.157 -1.759 1.00 86.50 86 CYS A CA 1
ATOM 682 C C . CYS A 1 86 ? -3.736 11.302 -0.542 1.00 86.50 86 CYS A C 1
ATOM 684 O O . CYS A 1 86 ? -3.445 10.326 0.153 1.00 86.50 86 CYS A O 1
ATOM 686 N N . GLY A 1 87 ? -3.271 12.525 -0.275 1.00 78.88 87 GLY A N 1
ATOM 687 C CA . GLY A 1 87 ? -2.472 12.838 0.917 1.00 78.88 87 GLY A CA 1
ATOM 688 C C . GLY A 1 87 ? -0.993 12.454 0.795 1.00 78.88 87 GLY A C 1
ATOM 689 O O . GLY A 1 87 ? -0.387 11.939 1.741 1.00 78.88 87 GLY A O 1
ATOM 690 N N . GLY A 1 88 ? -0.401 12.696 -0.372 1.00 78.06 88 GLY A N 1
ATOM 691 C CA . GLY A 1 88 ? 0.964 12.323 -0.731 1.00 78.06 88 GLY A CA 1
ATOM 692 C C . GLY A 1 88 ? 1.090 10.890 -1.248 1.00 78.06 88 GLY A C 1
ATOM 693 O O . GLY A 1 88 ? 2.169 10.302 -1.144 1.00 78.06 88 GLY A O 1
ATOM 694 N N . VAL A 1 89 ? -0.006 10.312 -1.750 1.00 87.31 89 VAL A N 1
ATOM 695 C CA . VAL A 1 89 ? -0.052 8.971 -2.350 1.00 87.31 89 VAL A CA 1
ATOM 696 C C . VAL A 1 89 ? -0.828 9.044 -3.658 1.00 87.31 89 VAL A C 1
ATOM 698 O O . VAL A 1 89 ? -2.027 9.311 -3.658 1.00 87.31 89 VAL A O 1
ATOM 701 N N . CYS A 1 90 ? -0.151 8.757 -4.767 1.00 89.12 90 CYS A N 1
ATOM 702 C CA . CYS A 1 90 ? -0.764 8.765 -6.089 1.00 89.12 90 CYS A CA 1
ATOM 703 C C . CYS A 1 90 ? -1.493 7.452 -6.367 1.00 89.12 90 CYS A C 1
ATOM 705 O O . CYS A 1 90 ? -0.873 6.385 -6.416 1.00 89.12 90 CYS A O 1
ATOM 707 N N . VAL A 1 91 ? -2.807 7.527 -6.584 1.00 90.56 91 VAL A N 1
ATOM 708 C CA . VAL A 1 91 ? -3.669 6.361 -6.834 1.00 90.56 91 VAL A CA 1
ATOM 709 C C . VAL A 1 91 ? -4.571 6.566 -8.057 1.00 90.56 91 VAL A C 1
ATOM 711 O O . VAL A 1 91 ? -4.958 7.695 -8.344 1.00 90.56 91 VAL A O 1
ATOM 714 N N . PRO A 1 92 ? -4.940 5.502 -8.794 1.00 93.25 92 PRO A N 1
ATOM 715 C CA . PRO A 1 92 ? -5.773 5.609 -9.996 1.00 93.25 92 PRO A CA 1
ATOM 716 C C . PRO A 1 92 ? -7.285 5.600 -9.685 1.00 93.25 92 PRO A C 1
ATOM 718 O O . PRO A 1 92 ? -8.094 5.179 -10.510 1.00 93.25 92 PRO A O 1
ATOM 721 N N . TYR A 1 93 ? -7.682 5.985 -8.470 1.00 89.94 93 TYR A N 1
ATOM 722 C CA . TYR A 1 93 ? -9.067 5.966 -7.994 1.00 89.94 93 TYR A CA 1
ATOM 723 C C . TYR A 1 93 ? -9.358 7.182 -7.109 1.00 89.94 93 TYR A C 1
ATOM 725 O O . TYR A 1 93 ? -8.443 7.830 -6.611 1.00 89.94 93 TYR A O 1
ATOM 733 N N . GLN A 1 94 ? -10.639 7.502 -6.911 1.00 87.31 94 GLN A N 1
ATOM 734 C CA . GLN A 1 94 ? -11.048 8.633 -6.072 1.00 87.31 94 GLN A CA 1
ATOM 735 C C . GLN A 1 94 ? -10.712 8.386 -4.597 1.00 87.31 94 GLN A C 1
ATOM 737 O O . GLN A 1 94 ? -10.964 7.299 -4.072 1.00 87.31 94 GLN A O 1
ATOM 742 N N . CYS A 1 95 ? -10.175 9.404 -3.922 1.00 84.75 95 CYS A N 1
ATOM 743 C CA . CYS A 1 95 ? -9.887 9.329 -2.495 1.00 84.75 95 CYS A CA 1
ATOM 744 C C . CYS A 1 95 ? -11.179 9.097 -1.701 1.00 84.75 95 CYS A C 1
ATOM 746 O O . CYS A 1 95 ? -12.192 9.761 -1.921 1.00 84.75 95 CYS A O 1
ATOM 748 N N . VAL A 1 96 ? -11.143 8.163 -0.754 1.00 78.00 96 VAL A N 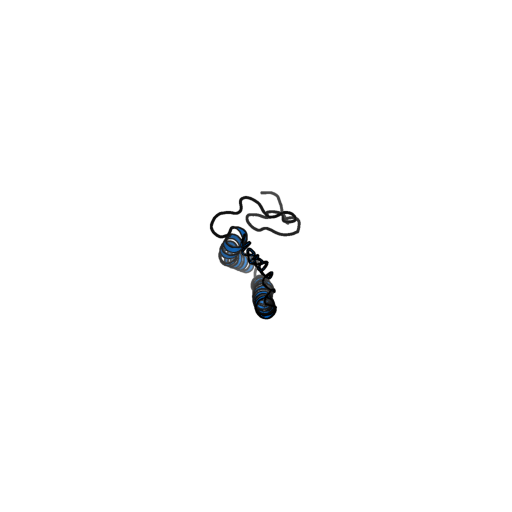1
ATOM 749 C CA . VAL A 1 96 ? -12.265 7.923 0.158 1.00 78.00 96 VAL A CA 1
ATOM 750 C C . VAL A 1 96 ? -12.146 8.894 1.332 1.00 78.00 96 VAL A C 1
ATOM 752 O O . VAL A 1 96 ? -11.101 8.936 1.976 1.00 78.00 96 VAL A O 1
ATOM 755 N N . GLY A 1 97 ? -13.207 9.657 1.614 1.00 61.84 97 GLY A N 1
ATOM 756 C CA . GLY A 1 97 ? -13.236 10.613 2.730 1.00 61.84 97 GLY A CA 1
ATOM 757 C C . GLY A 1 97 ? -12.499 11.927 2.458 1.00 61.84 97 GLY A C 1
ATOM 758 O O . GLY A 1 97 ? -11.897 12.476 3.371 1.00 61.84 97 GLY A O 1
ATOM 759 N N . SER A 1 98 ? -12.517 12.414 1.213 1.00 45.28 98 SER A N 1
ATOM 760 C CA . SER A 1 98 ? -11.886 13.665 0.767 1.00 45.28 98 SER A CA 1
ATOM 761 C C . SER A 1 98 ? -12.562 14.931 1.324 1.00 45.28 98 SER A C 1
ATOM 763 O O . SER A 1 98 ? -13.070 15.755 0.567 1.00 45.28 98 SER A O 1
ATOM 765 N N . GLU A 1 99 ? -12.566 15.074 2.644 1.00 37.44 99 GLU A N 1
ATOM 766 C CA . GLU A 1 99 ? -12.679 16.346 3.354 1.00 37.44 99 GLU A CA 1
ATOM 767 C C . GLU A 1 99 ? -11.365 16.517 4.134 1.00 37.44 99 GLU A C 1
ATOM 769 O O . GLU A 1 99 ? -11.233 16.043 5.261 1.00 37.44 99 GLU A O 1
ATOM 774 N N . PHE A 1 100 ? -10.358 17.111 3.490 1.00 41.88 100 PHE A N 1
ATOM 775 C CA . PHE A 1 100 ? -9.178 17.667 4.158 1.00 41.88 100 PHE A CA 1
ATOM 776 C C . PHE A 1 100 ? -9.230 19.187 4.039 1.00 41.88 100 PHE A C 1
ATOM 778 O O . PHE A 1 100 ? -9.536 19.664 2.921 1.00 41.88 100 PHE A O 1
#